Protein AF-A0A7S3AE04-F1 (afdb_monomer_lite)

Foldseek 3Di:
DDAAEDFQFWAAQDDPPDPDQARDGDPPQLPPRHQYEWAWAQPDDDDDNPDIGWADPPVTTTYWAFDPPAFADPVCPVVLVVVVVVCVVVVNPDPDPVRHDSGGHTDNPYYDHDPDDDDDDD

Organism: NCBI:txid156174

InterPro domains:
  IPR030400 Sedolisin domain [PS51695] (1-122)
  IPR036852 Peptidase S8/S53 domain superfamily [G3DSA:3.40.50.200] (1-122)
  IPR036852 Peptidase S8/S53 domain superfamily [SSF52743] (1-121)
  IPR050819 Tripeptidyl-peptidase I and related peptidases [PTHR14218] (1-120)

Radius of gyration: 15.33 Å; chains: 1; bounding box: 35×38×44 Å

Structure (mmCIF, N/CA/C/O backbone):
data_AF-A0A7S3AE04-F1
#
_entry.id   AF-A0A7S3AE04-F1
#
loop_
_atom_site.group_PDB
_atom_site.id
_atom_site.type_symbol
_atom_site.label_atom_id
_atom_site.label_alt_id
_atom_site.label_comp_id
_atom_site.label_asym_id
_atom_site.label_entity_id
_atom_site.label_seq_id
_atom_site.pdbx_PDB_ins_code
_atom_site.Cartn_x
_atom_site.Cartn_y
_atom_site.Cartn_z
_atom_site.occupancy
_atom_site.B_iso_or_equiv
_atom_site.auth_seq_id
_atom_site.auth_comp_id
_atom_site.auth_asym_id
_atom_site.auth_atom_id
_atom_site.pdbx_PDB_model_num
ATOM 1 N N . GLY A 1 1 ? -10.895 -22.149 -1.910 1.00 89.12 1 GLY A N 1
ATOM 2 C CA . GLY A 1 1 ? -10.265 -20.822 -1.941 1.00 89.12 1 GLY A CA 1
ATOM 3 C C . GLY A 1 1 ? -9.975 -20.436 -0.518 1.00 89.12 1 GLY A C 1
ATOM 4 O O . GLY A 1 1 ? -10.921 -20.264 0.235 1.00 89.12 1 GLY A O 1
ATOM 5 N N . THR A 1 2 ? -8.703 -20.416 -0.141 1.00 95.62 2 THR A N 1
ATOM 6 C CA . THR A 1 2 ? -8.262 -20.046 1.209 1.00 95.62 2 THR A CA 1
ATOM 7 C C . THR A 1 2 ? -7.773 -18.608 1.165 1.00 95.62 2 THR A C 1
ATOM 9 O O . THR A 1 2 ? -7.012 -18.266 0.261 1.00 95.62 2 THR A O 1
ATOM 12 N N . SER A 1 3 ? -8.196 -17.785 2.120 1.00 95.62 3 SER A N 1
ATOM 13 C CA . SER A 1 3 ? -7.727 -16.404 2.245 1.00 95.62 3 SER A CA 1
ATOM 14 C C . SER A 1 3 ? -6.540 -16.334 3.200 1.00 95.62 3 SER A C 1
ATOM 16 O O . SER A 1 3 ? -6.566 -16.939 4.269 1.00 95.62 3 SER A O 1
ATOM 18 N N . LEU A 1 4 ? -5.510 -15.585 2.812 1.00 97.12 4 LEU A N 1
ATOM 19 C CA . LEU A 1 4 ? -4.302 -15.354 3.601 1.00 97.12 4 LEU A CA 1
ATOM 20 C C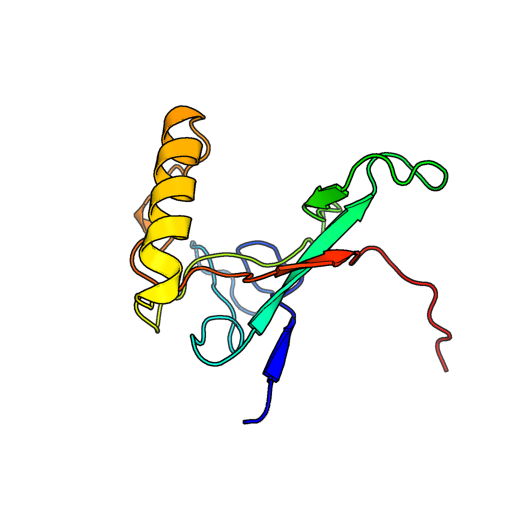 . LEU A 1 4 ? -4.180 -13.854 3.856 1.00 97.12 4 LEU A C 1
ATOM 22 O O . LEU A 1 4 ? -4.043 -13.084 2.905 1.00 97.12 4 LEU A O 1
ATOM 26 N N . LEU A 1 5 ? -4.245 -13.453 5.125 1.00 97.81 5 LEU A N 1
ATOM 27 C CA . LEU A 1 5 ? -4.086 -12.067 5.555 1.00 97.81 5 LEU A CA 1
ATOM 28 C C . LEU A 1 5 ? -2.757 -11.938 6.291 1.00 97.81 5 LEU A C 1
ATOM 30 O O . LEU A 1 5 ? -2.481 -12.726 7.193 1.00 97.81 5 LEU A O 1
ATOM 34 N N . MET A 1 6 ? -1.945 -10.960 5.900 1.00 97.44 6 MET A N 1
ATOM 35 C CA . MET A 1 6 ? -0.593 -10.774 6.424 1.00 97.44 6 MET A CA 1
ATOM 36 C C . MET A 1 6 ? -0.386 -9.312 6.830 1.00 97.44 6 MET A C 1
ATOM 38 O O . MET A 1 6 ? -0.750 -8.409 6.077 1.00 97.44 6 MET A O 1
ATOM 42 N N . ALA A 1 7 ? 0.200 -9.079 8.006 1.00 95.81 7 ALA A N 1
ATOM 43 C CA . ALA A 1 7 ? 0.520 -7.734 8.484 1.00 95.81 7 ALA A CA 1
ATOM 44 C C . ALA A 1 7 ? 1.577 -7.074 7.587 1.00 95.81 7 ALA A C 1
ATOM 46 O O . ALA A 1 7 ? 2.569 -7.713 7.240 1.00 95.81 7 ALA A O 1
ATOM 47 N N . ALA A 1 8 ? 1.361 -5.811 7.215 1.00 95.50 8 ALA A N 1
ATOM 48 C CA . ALA A 1 8 ? 2.218 -5.058 6.294 1.00 95.50 8 ALA A CA 1
ATOM 49 C C . ALA A 1 8 ? 3.579 -4.639 6.875 1.00 95.50 8 ALA A C 1
ATOM 51 O O . ALA A 1 8 ? 4.410 -4.132 6.121 1.00 95.50 8 ALA A O 1
ATOM 52 N N . GLY A 1 9 ? 3.785 -4.861 8.174 1.00 93.75 9 GLY A N 1
ATOM 53 C CA . GLY A 1 9 ? 4.962 -4.448 8.931 1.00 93.75 9 GLY A CA 1
ATOM 54 C C . GLY A 1 9 ? 4.696 -3.205 9.781 1.00 93.75 9 GLY A C 1
ATOM 55 O O . GLY A 1 9 ? 3.685 -2.525 9.597 1.00 93.75 9 GLY A O 1
ATOM 56 N N . ASP A 1 10 ? 5.635 -2.911 10.681 1.00 92.62 10 ASP A N 1
ATOM 57 C CA . ASP A 1 10 ? 5.539 -1.819 11.665 1.00 92.62 10 ASP A CA 1
ATOM 58 C C . ASP A 1 10 ? 6.664 -0.777 11.491 1.00 92.62 10 ASP A C 1
ATOM 60 O O . ASP A 1 10 ? 6.874 0.082 12.339 1.00 92.62 10 ASP A O 1
ATOM 64 N N . TYR A 1 11 ? 7.419 -0.824 10.389 1.00 91.38 11 TYR A N 1
ATOM 65 C CA . TYR A 1 11 ? 8.577 0.056 10.148 1.00 91.38 11 TYR A CA 1
ATOM 66 C C . TYR A 1 11 ? 8.373 0.991 8.950 1.00 91.38 11 TYR A C 1
ATOM 68 O O . TYR A 1 11 ? 9.332 1.441 8.315 1.00 91.38 11 TYR A O 1
ATOM 76 N N . GLY A 1 12 ? 7.109 1.294 8.634 1.00 90.94 12 GLY A N 1
ATOM 77 C CA . GLY A 1 12 ? 6.734 2.130 7.500 1.00 90.94 12 GLY A CA 1
ATOM 78 C C . GLY A 1 12 ? 7.252 1.573 6.170 1.00 90.94 12 GLY A C 1
ATOM 79 O O . GLY A 1 12 ? 6.882 0.490 5.729 1.00 90.94 12 GLY A O 1
ATOM 80 N N . ILE A 1 13 ? 8.124 2.338 5.520 1.00 89.75 13 ILE A N 1
ATOM 81 C CA . ILE A 1 13 ? 8.772 1.989 4.242 1.00 89.75 13 ILE A CA 1
ATOM 82 C C . ILE A 1 13 ? 10.083 1.199 4.415 1.00 89.75 13 ILE A C 1
ATOM 84 O O . ILE A 1 13 ? 10.750 0.898 3.424 1.00 89.75 13 ILE A O 1
ATOM 88 N N . GLY A 1 14 ? 10.505 0.943 5.655 1.00 86.50 14 GLY A N 1
ATOM 89 C CA . GLY A 1 14 ? 11.752 0.266 6.003 1.00 86.50 14 GLY A CA 1
ATOM 90 C C . GLY A 1 14 ? 11.526 -1.082 6.688 1.00 86.50 14 GLY A C 1
ATOM 91 O O . GLY A 1 14 ? 10.427 -1.623 6.693 1.00 86.50 14 GLY A O 1
ATOM 92 N N . THR A 1 15 ? 12.591 -1.615 7.284 1.00 79.56 15 THR A N 1
ATOM 93 C CA . THR A 1 15 ? 12.564 -2.850 8.081 1.00 79.56 15 THR A CA 1
ATOM 94 C C . THR A 1 15 ? 13.653 -2.806 9.157 1.00 79.56 15 THR A C 1
ATOM 96 O O . THR A 1 15 ? 14.597 -2.020 9.060 1.00 79.56 15 THR A O 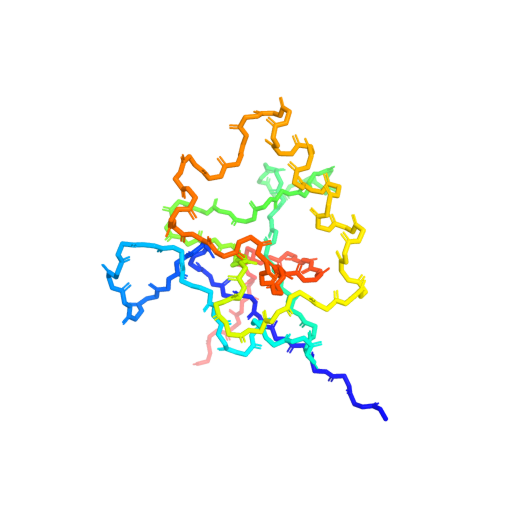1
ATOM 99 N N . LEU A 1 16 ? 13.560 -3.673 10.167 1.00 74.06 16 LEU A N 1
ATOM 100 C CA . LEU A 1 16 ? 14.556 -3.790 11.242 1.00 74.06 16 LEU A CA 1
ATOM 101 C C . LEU A 1 16 ? 15.877 -4.431 10.811 1.00 74.06 16 LEU A C 1
ATOM 103 O O . LEU A 1 16 ? 16.901 -4.257 11.469 1.00 74.06 16 LEU A O 1
ATOM 107 N N . PHE A 1 17 ? 15.852 -5.233 9.749 1.00 71.38 17 PHE A N 1
ATOM 108 C CA . PHE A 1 17 ? 16.910 -6.208 9.472 1.00 71.38 17 PHE A CA 1
ATOM 109 C C . PHE A 1 17 ? 17.955 -5.733 8.459 1.00 71.38 17 PHE A C 1
ATOM 111 O O . PHE A 1 17 ? 18.881 -6.477 8.138 1.00 71.38 17 PHE A O 1
ATOM 118 N N . SER A 1 18 ? 17.831 -4.512 7.934 1.00 73.19 18 SER A N 1
ATOM 119 C CA . SER A 1 18 ? 18.770 -3.983 6.946 1.00 73.19 18 SER A CA 1
ATOM 120 C C . SER A 1 18 ? 18.860 -2.459 6.999 1.00 73.19 18 SER A C 1
ATOM 122 O O . SER A 1 18 ? 17.859 -1.748 6.986 1.00 73.19 18 SER A O 1
ATOM 124 N N . GLN A 1 19 ? 20.095 -1.952 7.000 1.00 67.44 19 GLN A N 1
ATOM 125 C CA . GLN A 1 19 ? 20.413 -0.518 6.966 1.00 67.44 19 GLN A CA 1
ATOM 126 C C . GLN A 1 19 ? 20.681 -0.011 5.538 1.00 67.44 19 GLN A C 1
ATOM 128 O O . GLN A 1 19 ? 21.409 0.959 5.339 1.00 67.44 19 GLN A O 1
ATOM 133 N N . SER A 1 20 ? 20.144 -0.691 4.519 1.00 71.19 20 SER A N 1
ATOM 134 C CA . SER A 1 20 ? 20.314 -0.258 3.132 1.00 71.19 20 SER A CA 1
ATOM 135 C C . SER A 1 20 ? 19.644 1.096 2.872 1.00 71.19 20 SER A C 1
ATOM 137 O O . SER A 1 20 ? 18.562 1.387 3.388 1.00 71.19 20 SER A O 1
ATOM 139 N N . SER A 1 21 ? 20.282 1.918 2.039 1.00 70.19 21 SER A N 1
ATOM 140 C CA . SER A 1 21 ? 19.716 3.167 1.536 1.00 70.19 21 SER A CA 1
ATOM 141 C C . SER A 1 21 ? 18.628 2.857 0.498 1.00 70.19 21 SER A C 1
ATOM 143 O O . SER A 1 21 ? 18.936 2.626 -0.670 1.00 70.19 21 SER A O 1
ATOM 145 N N . GLY A 1 22 ? 17.364 2.805 0.915 1.00 83.44 22 GLY A N 1
ATOM 146 C CA . GLY A 1 22 ? 16.234 2.497 0.033 1.00 83.44 22 GLY A CA 1
ATOM 147 C C . GLY A 1 22 ? 14.988 2.097 0.811 1.00 83.44 22 GLY A C 1
ATOM 148 O O . GLY A 1 22 ? 15.067 1.805 2.003 1.00 83.44 22 GLY A O 1
ATOM 149 N N . TYR A 1 23 ? 13.838 2.085 0.139 1.00 90.75 23 TYR A N 1
ATOM 150 C CA . TYR A 1 23 ? 12.621 1.496 0.689 1.00 90.75 23 TYR A CA 1
ATOM 151 C C . TYR A 1 23 ? 12.779 -0.021 0.666 1.00 90.75 23 TYR A C 1
ATOM 153 O O . TYR A 1 23 ? 13.271 -0.600 -0.307 1.00 90.75 23 TYR A O 1
ATOM 161 N N . GLN A 1 24 ? 12.380 -0.665 1.754 1.00 91.81 24 GLN A N 1
ATOM 162 C CA . GLN A 1 24 ? 12.630 -2.078 2.000 1.00 91.81 24 GLN A CA 1
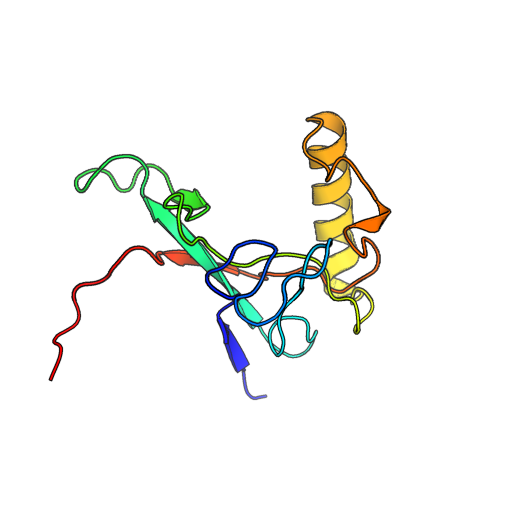ATOM 163 C C . GLN A 1 24 ? 11.293 -2.806 2.115 1.00 91.81 24 GLN A C 1
ATOM 165 O O . GLN A 1 24 ? 10.806 -3.024 3.221 1.00 91.81 24 GLN A O 1
ATOM 170 N N . PRO A 1 25 ? 10.666 -3.151 0.975 1.00 91.38 25 PRO A N 1
ATOM 171 C CA . PRO A 1 25 ? 9.380 -3.822 0.983 1.00 91.38 25 PRO A CA 1
ATOM 172 C C . PRO A 1 25 ? 9.482 -5.204 1.641 1.00 91.38 25 PRO A C 1
ATOM 174 O O . PRO A 1 25 ? 10.383 -5.984 1.326 1.00 91.38 25 PRO A O 1
ATOM 177 N N . GLU A 1 26 ? 8.530 -5.532 2.511 1.00 91.12 26 GLU A N 1
ATOM 178 C CA . GLU A 1 26 ? 8.549 -6.765 3.297 1.00 91.12 26 GLU A CA 1
ATOM 179 C C . GLU A 1 26 ? 7.895 -7.954 2.576 1.00 91.12 26 GLU A C 1
ATOM 181 O O . GLU A 1 26 ? 7.025 -7.834 1.705 1.00 91.12 26 GLU A O 1
ATOM 186 N N . PHE A 1 27 ? 8.328 -9.155 2.959 1.00 91.56 27 PHE A N 1
ATOM 187 C CA . PHE A 1 27 ? 7.731 -10.423 2.555 1.00 91.56 27 PHE A CA 1
ATOM 188 C C . PHE A 1 27 ? 7.150 -11.104 3.803 1.00 91.56 27 PHE A C 1
ATOM 190 O O . PHE A 1 27 ? 7.828 -11.119 4.828 1.00 91.56 27 PHE A O 1
ATOM 197 N N . PRO A 1 28 ? 5.943 -11.702 3.743 1.00 94.62 28 PRO A N 1
ATOM 198 C CA . PRO A 1 28 ? 5.185 -12.080 2.542 1.00 94.62 28 PRO A CA 1
ATOM 199 C C . PRO A 1 28 ? 4.260 -11.026 1.926 1.00 94.62 28 PRO A C 1
ATOM 201 O O . PRO A 1 28 ? 3.692 -11.297 0.872 1.00 94.62 28 PRO A O 1
ATOM 204 N N . VAL A 1 29 ? 4.120 -9.831 2.501 1.00 93.69 29 VAL A N 1
ATOM 205 C CA . VAL A 1 29 ? 3.128 -8.833 2.045 1.00 93.69 29 VAL A CA 1
ATOM 206 C C . VAL A 1 29 ? 3.355 -8.261 0.650 1.00 93.69 29 VAL A C 1
ATOM 208 O O . VAL A 1 29 ? 2.390 -7.946 -0.042 1.00 93.69 29 VAL A O 1
ATOM 211 N N . GLY A 1 30 ? 4.598 -8.233 0.167 1.00 94.69 30 GLY A N 1
ATOM 212 C CA . GLY A 1 30 ? 4.895 -7.896 -1.225 1.00 94.69 30 GLY A CA 1
ATOM 213 C C . GLY A 1 30 ? 4.376 -8.916 -2.252 1.00 94.69 30 GLY A C 1
ATOM 214 O O . GLY A 1 30 ? 4.419 -8.635 -3.448 1.00 94.69 30 GLY A O 1
ATOM 215 N N . SER A 1 31 ? 3.907 -10.093 -1.821 1.00 96.94 31 SER A N 1
ATOM 216 C CA . SER A 1 31 ? 3.288 -11.106 -2.683 1.00 96.94 31 SER A CA 1
ATOM 217 C C . SER A 1 31 ? 1.916 -10.641 -3.198 1.00 96.94 31 SER A C 1
ATOM 219 O O . SER A 1 31 ? 1.132 -10.084 -2.425 1.00 96.94 31 SER A O 1
ATOM 221 N N . PRO A 1 32 ? 1.568 -10.900 -4.472 1.00 97.50 32 PRO A N 1
ATOM 222 C CA . PRO A 1 32 ? 0.233 -10.613 -5.001 1.00 97.50 32 PRO A CA 1
ATOM 223 C C . PRO A 1 32 ? -0.831 -11.639 -4.560 1.00 97.50 32 PRO A C 1
ATOM 225 O O . PRO A 1 32 ? -2.000 -11.489 -4.888 1.00 97.50 32 PRO A O 1
ATOM 228 N N . TRP A 1 33 ? -0.453 -12.703 -3.842 1.00 97.19 33 TRP A N 1
ATOM 229 C CA . TRP A 1 33 ? -1.378 -13.778 -3.436 1.00 97.19 33 TRP A CA 1
ATOM 230 C C . TRP A 1 33 ? -1.847 -13.697 -1.981 1.00 97.19 33 TRP A C 1
ATOM 232 O O . TRP A 1 33 ? -2.514 -14.612 -1.500 1.00 97.19 33 TRP A O 1
ATOM 242 N N . VAL A 1 34 ? -1.489 -12.631 -1.270 1.00 97.81 34 VAL A N 1
ATOM 243 C CA . VAL A 1 34 ? -1.950 -12.368 0.098 1.00 97.81 34 VAL A CA 1
ATOM 244 C C . VAL A 1 34 ? -2.687 -11.042 0.139 1.00 97.81 34 VAL A C 1
ATOM 246 O O . VAL A 1 34 ? -2.395 -10.146 -0.652 1.00 97.81 34 VAL A O 1
ATOM 249 N N . THR A 1 35 ? -3.594 -10.906 1.098 1.00 97.94 35 THR A N 1
ATOM 250 C CA . THR A 1 35 ? -4.164 -9.617 1.479 1.00 97.94 35 THR A CA 1
ATOM 251 C C . THR A 1 35 ? -3.260 -8.989 2.535 1.00 97.94 35 THR A C 1
ATOM 253 O O . THR A 1 35 ? -3.192 -9.462 3.670 1.00 97.94 35 THR A O 1
ATOM 256 N N . ALA A 1 36 ? -2.528 -7.950 2.151 1.00 98.00 36 ALA A N 1
ATOM 257 C CA . ALA A 1 36 ? -1.665 -7.191 3.044 1.00 98.00 36 ALA A CA 1
ATOM 258 C C . ALA A 1 36 ? -2.498 -6.190 3.858 1.00 98.00 36 ALA A C 1
ATOM 260 O O . ALA A 1 36 ? -3.248 -5.401 3.279 1.00 98.00 36 ALA A O 1
ATOM 261 N N . VAL A 1 37 ? -2.355 -6.217 5.183 1.00 97.88 37 VAL A N 1
ATOM 262 C CA . VAL A 1 37 ? -3.116 -5.380 6.122 1.00 97.88 37 VAL A CA 1
ATOM 263 C C . VAL A 1 37 ? -2.181 -4.369 6.780 1.00 97.88 37 VAL A C 1
ATOM 265 O O . VAL A 1 37 ? -1.274 -4.754 7.516 1.00 97.88 37 VAL A O 1
ATOM 268 N N . GLY A 1 38 ? -2.380 -3.086 6.482 1.00 96.50 38 GLY A N 1
ATOM 269 C CA . GLY A 1 38 ? -1.651 -1.969 7.084 1.00 96.50 38 GLY A CA 1
ATOM 270 C C . GLY A 1 38 ? -2.272 -1.471 8.386 1.00 96.50 38 GLY A C 1
ATOM 271 O O . GLY A 1 38 ? -3.346 -1.919 8.790 1.00 96.50 38 GLY A O 1
ATOM 272 N N . GLY A 1 39 ? -1.591 -0.515 9.016 1.00 93.94 39 GLY A N 1
ATOM 273 C CA . GLY A 1 39 ? -1.986 0.056 10.299 1.00 93.94 39 GLY A CA 1
ATOM 274 C C . GLY A 1 39 ? -2.508 1.488 10.201 1.00 93.94 39 GLY A C 1
ATOM 275 O O . GLY A 1 39 ? -1.895 2.342 9.557 1.00 93.94 39 GLY A O 1
ATOM 276 N N . THR A 1 40 ? -3.602 1.764 10.898 1.00 92.25 40 THR A N 1
ATOM 277 C CA . THR A 1 40 ? -4.154 3.106 11.117 1.00 92.25 40 THR A CA 1
ATOM 278 C C . THR A 1 40 ? -4.188 3.461 12.602 1.00 92.25 40 THR A C 1
ATOM 280 O O . THR A 1 40 ? -4.011 2.609 13.480 1.00 92.25 40 THR A O 1
ATOM 283 N N . MET A 1 41 ? -4.394 4.742 12.892 1.00 88.12 41 MET A N 1
ATOM 284 C CA . MET A 1 41 ? -4.661 5.268 14.224 1.00 88.12 41 MET A CA 1
ATOM 285 C C . MET A 1 41 ? -5.846 6.232 14.201 1.00 88.12 41 MET A C 1
ATOM 287 O O . MET A 1 41 ? -6.184 6.791 13.160 1.00 88.12 41 MET A O 1
ATOM 291 N N . LEU A 1 42 ? -6.493 6.414 15.352 1.00 85.25 42 LEU A N 1
ATOM 292 C CA . LEU A 1 42 ? -7.570 7.391 15.502 1.00 85.25 42 LEU A CA 1
ATOM 293 C C . LEU A 1 42 ? -6.986 8.751 15.893 1.00 85.25 42 LEU A C 1
ATOM 295 O O . LEU A 1 42 ? -6.276 8.849 16.899 1.00 85.25 42 LEU A O 1
ATOM 299 N N . GLY A 1 43 ? -7.316 9.781 15.114 1.00 68.38 43 GLY A N 1
ATOM 300 C CA . GLY A 1 43 ? -6.868 11.152 15.348 1.00 68.38 43 GLY A CA 1
ATOM 301 C C . GLY A 1 43 ? -7.443 11.725 16.648 1.00 68.38 43 GLY A C 1
ATOM 302 O O . GLY A 1 43 ? -8.654 11.745 16.850 1.00 68.38 43 GLY A O 1
ATOM 303 N N . ASP A 1 44 ? -6.549 12.187 17.522 1.00 55.09 44 ASP A N 1
ATOM 304 C CA . ASP A 1 44 ? -6.776 12.776 18.852 1.00 55.09 44 ASP A CA 1
ATOM 305 C C . ASP A 1 44 ? -7.482 11.881 19.906 1.00 55.09 44 ASP A C 1
ATOM 307 O O . ASP A 1 44 ? -8.694 11.876 20.120 1.00 55.09 44 ASP A O 1
ATOM 311 N N . LYS A 1 45 ? -6.645 11.119 20.622 1.00 54.16 45 LYS A N 1
ATOM 312 C CA . LYS A 1 45 ? -6.784 10.690 22.029 1.00 54.16 45 LYS A CA 1
ATOM 313 C C . LYS A 1 45 ? -8.216 10.400 22.529 1.00 54.16 45 LYS A C 1
ATOM 315 O O . LYS A 1 45 ? -8.815 11.166 23.276 1.00 54.16 45 LYS A O 1
ATOM 320 N N . LYS A 1 46 ? -8.637 9.148 22.327 1.00 51.00 46 LYS A N 1
ATOM 321 C CA . LYS A 1 46 ? -9.536 8.379 23.219 1.00 51.00 46 LYS A CA 1
ATOM 322 C C . LYS A 1 46 ? -11.033 8.733 23.264 1.00 51.00 46 LYS A C 1
ATOM 324 O O . LYS A 1 46 ? -11.734 8.056 24.013 1.00 51.00 46 LYS A O 1
ATOM 329 N N . THR A 1 47 ? -11.562 9.702 22.513 1.00 51.19 47 THR A N 1
ATOM 330 C CA . THR A 1 47 ? -12.993 10.075 22.672 1.00 51.19 47 THR A CA 1
ATOM 331 C C . THR A 1 47 ? -13.795 10.284 21.389 1.00 51.19 47 THR A C 1
ATOM 333 O O . THR A 1 47 ? -15.013 10.432 21.473 1.00 51.19 47 THR A O 1
ATOM 336 N N . SER A 1 48 ? -13.174 10.247 20.208 1.00 50.59 48 SER A N 1
ATOM 337 C CA . SER A 1 48 ? -13.853 10.599 18.961 1.00 50.59 48 SER A CA 1
ATOM 338 C C . SER A 1 48 ? -13.435 9.683 17.807 1.00 50.59 48 SER A C 1
ATOM 340 O O . SER A 1 48 ? -12.332 9.789 17.288 1.00 50.59 48 SER A O 1
ATOM 342 N N . LEU A 1 49 ? -14.332 8.786 17.381 1.00 62.88 49 LEU A N 1
ATOM 343 C CA . LEU A 1 49 ? -14.174 7.908 16.203 1.00 62.88 49 LEU A CA 1
ATOM 344 C C . LEU A 1 49 ? -14.248 8.681 14.864 1.00 62.88 49 LEU A C 1
ATOM 346 O O . LEU A 1 49 ? -14.618 8.110 13.843 1.00 62.88 49 LEU A O 1
ATOM 350 N N . LEU A 1 50 ? -13.999 9.994 14.862 1.00 67.19 50 LEU A N 1
ATOM 351 C CA . LEU A 1 50 ? -14.325 10.855 13.722 1.00 67.19 50 LEU A CA 1
ATOM 352 C C . LEU A 1 50 ? -13.284 10.806 12.599 1.00 67.19 50 LEU A C 1
ATOM 354 O O . LEU A 1 50 ? -13.641 11.102 11.461 1.00 67.19 50 LEU A O 1
ATOM 358 N N . PHE A 1 51 ? -12.033 10.432 12.892 1.00 77.69 51 PHE A N 1
ATOM 359 C CA . PHE A 1 51 ? -10.955 10.423 11.902 1.00 77.69 51 PHE A CA 1
ATOM 360 C C . PHE A 1 51 ? -10.023 9.226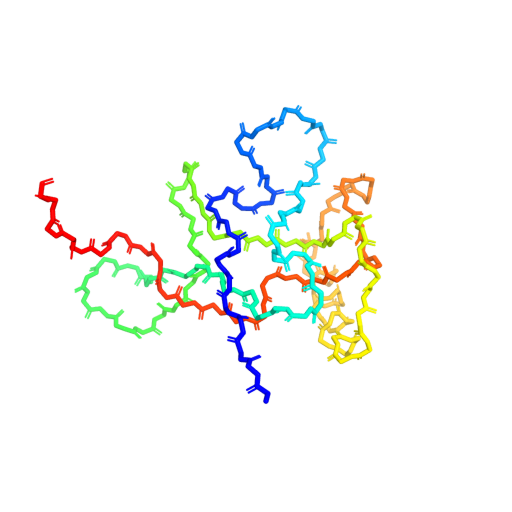 12.087 1.00 77.69 51 PHE A C 1
ATOM 362 O O . PHE A 1 51 ? -9.586 8.928 13.198 1.00 77.69 51 PHE A O 1
ATOM 369 N N . GLU A 1 52 ? -9.704 8.577 10.972 1.00 87.00 52 GLU A N 1
ATOM 370 C CA . GLU A 1 52 ? -8.718 7.508 10.867 1.00 87.00 52 GLU A CA 1
ATOM 371 C C . GLU A 1 52 ? -7.566 8.005 9.989 1.00 87.00 52 GLU A C 1
ATOM 373 O O . GLU A 1 52 ? -7.782 8.507 8.885 1.00 87.00 52 GLU A O 1
ATOM 378 N N . GLU A 1 53 ? -6.344 7.905 10.498 1.00 89.56 53 GLU A N 1
ATOM 379 C CA . GLU A 1 53 ? -5.127 8.345 9.819 1.00 89.56 53 GLU A CA 1
ATOM 380 C C . GLU A 1 53 ? -4.080 7.228 9.793 1.00 89.56 53 GLU A C 1
ATOM 382 O O . GLU A 1 53 ? -4.202 6.222 10.494 1.00 89.56 53 GLU A O 1
ATOM 387 N N . ALA A 1 54 ? -3.048 7.376 8.960 1.00 91.00 54 ALA A N 1
ATOM 388 C CA . ALA A 1 54 ? -1.962 6.401 8.903 1.00 91.00 54 ALA A CA 1
ATOM 389 C C . ALA A 1 54 ? -1.288 6.286 10.277 1.00 91.00 54 ALA A C 1
ATOM 391 O O . ALA A 1 54 ? -0.917 7.299 10.873 1.00 91.00 54 ALA A O 1
ATOM 392 N N . TRP A 1 55 ? -1.113 5.060 10.778 1.00 91.19 55 TRP A N 1
ATOM 393 C CA . TRP A 1 55 ? -0.421 4.870 12.047 1.00 91.19 55 TRP A CA 1
ATOM 394 C C . TRP A 1 55 ? 1.053 5.237 11.899 1.00 91.19 55 TRP A C 1
ATOM 396 O O . TRP A 1 55 ? 1.780 4.629 11.112 1.00 91.19 55 TRP A O 1
ATOM 406 N N . ASN A 1 56 ? 1.484 6.226 12.675 1.00 88.81 56 ASN A N 1
ATOM 407 C CA . ASN A 1 56 ? 2.872 6.637 12.793 1.00 88.81 56 ASN A CA 1
ATOM 408 C C . ASN A 1 56 ? 3.078 7.258 14.180 1.00 88.81 56 ASN A C 1
ATOM 410 O O . ASN A 1 56 ? 2.541 8.328 14.463 1.00 88.81 56 ASN A O 1
ATOM 414 N N . ASP A 1 57 ? 3.835 6.589 15.049 1.00 85.12 57 ASP A N 1
ATOM 415 C CA . ASP A 1 57 ? 4.122 7.066 16.408 1.00 85.12 57 ASP A CA 1
ATOM 416 C C . ASP A 1 57 ? 5.509 7.724 16.552 1.00 85.12 57 ASP A C 1
ATOM 418 O O . ASP A 1 57 ? 5.953 8.028 17.661 1.00 85.12 57 ASP A O 1
ATOM 422 N N . ASN A 1 58 ? 6.153 8.026 15.420 1.00 82.12 58 ASN A N 1
ATOM 423 C CA . ASN A 1 58 ? 7.522 8.530 15.262 1.00 82.12 58 ASN A CA 1
ATOM 424 C C . ASN A 1 58 ? 8.644 7.509 15.516 1.00 82.12 58 ASN A C 1
ATOM 426 O O . ASN A 1 58 ? 9.788 7.804 15.169 1.00 82.12 58 ASN A O 1
ATOM 430 N N . ALA A 1 59 ? 8.358 6.338 16.090 1.00 82.62 59 ALA A N 1
ATOM 431 C CA . ALA A 1 59 ? 9.333 5.257 16.257 1.00 82.62 59 ALA A CA 1
ATOM 432 C C . ALA A 1 59 ? 9.049 4.090 15.301 1.00 82.62 59 ALA A C 1
ATOM 434 O O . ALA A 1 59 ? 9.970 3.531 14.705 1.00 82.62 59 ALA A O 1
ATOM 435 N N . ILE A 1 60 ? 7.772 3.755 15.155 1.00 86.94 60 ILE A N 1
ATOM 436 C CA . ILE A 1 60 ? 7.208 2.701 14.323 1.00 86.94 60 ILE A CA 1
ATOM 437 C C . ILE A 1 60 ? 5.917 3.210 13.660 1.00 86.94 60 ILE A C 1
ATOM 439 O O . ILE A 1 60 ? 5.357 4.254 14.006 1.00 86.94 60 ILE A O 1
ATOM 443 N N . GLY A 1 61 ? 5.456 2.504 12.638 1.00 89.75 61 GLY A N 1
ATOM 444 C CA . GLY A 1 61 ? 4.264 2.886 11.897 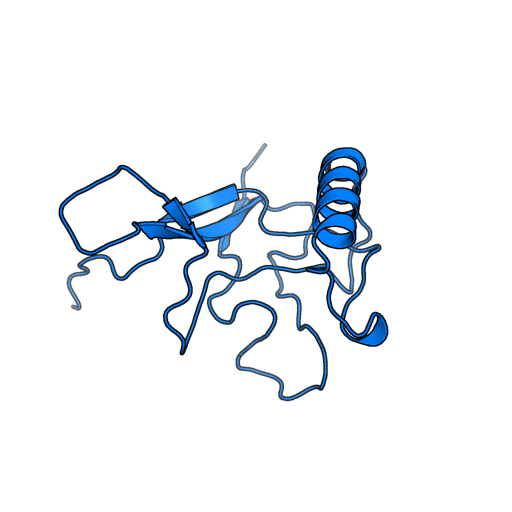1.00 89.75 61 GLY A CA 1
ATOM 445 C C . GLY A 1 61 ? 3.863 1.850 10.864 1.00 89.75 61 GLY A C 1
ATOM 446 O O . GLY A 1 61 ? 4.665 1.009 10.458 1.00 89.75 61 GLY A O 1
ATOM 447 N N . GLY A 1 62 ? 2.613 1.939 10.416 1.00 92.19 62 GLY A N 1
ATOM 448 C CA . GLY A 1 62 ? 2.031 0.981 9.485 1.00 92.19 62 GLY A CA 1
ATOM 449 C C . GLY A 1 62 ? 2.874 0.828 8.219 1.00 92.19 62 GLY A C 1
ATOM 450 O O . GLY A 1 62 ? 3.216 1.808 7.556 1.00 92.19 62 GLY A O 1
ATOM 451 N N . GLY A 1 63 ? 3.207 -0.416 7.893 1.00 93.62 63 GLY A N 1
ATOM 452 C CA . GLY A 1 63 ? 4.050 -0.753 6.761 1.00 93.62 63 GLY A CA 1
ATOM 453 C C . GLY A 1 63 ? 3.364 -0.534 5.415 1.00 93.62 63 GLY A C 1
ATOM 454 O O . GLY A 1 63 ? 2.147 -0.685 5.275 1.00 93.62 63 GLY A O 1
ATOM 455 N N . GLY A 1 64 ? 4.156 -0.203 4.399 1.00 94.75 64 GLY A N 1
ATOM 456 C CA . GLY A 1 64 ? 3.665 0.001 3.041 1.00 94.75 64 GLY A CA 1
ATOM 457 C C . GLY A 1 64 ? 4.786 0.240 2.040 1.00 94.75 64 GLY A C 1
ATOM 458 O O . GLY A 1 64 ? 5.901 0.615 2.399 1.00 94.75 64 GLY A O 1
ATOM 459 N N . GLY A 1 65 ? 4.497 0.025 0.760 1.00 95.25 65 GLY A N 1
ATOM 460 C CA . GLY A 1 65 ? 5.473 0.255 -0.296 1.00 95.25 65 GLY A CA 1
ATOM 461 C C . GLY A 1 65 ? 5.203 -0.539 -1.562 1.00 95.25 65 GLY A C 1
ATOM 462 O O . GLY A 1 65 ? 4.081 -0.960 -1.839 1.00 95.25 65 GLY A O 1
ATOM 463 N N . PHE A 1 66 ? 6.263 -0.730 -2.344 1.00 96.75 66 PHE A N 1
ATOM 464 C CA . PHE A 1 66 ? 6.217 -1.418 -3.628 1.00 96.75 66 PHE A CA 1
ATOM 465 C C . PHE A 1 66 ? 7.243 -2.544 -3.665 1.00 96.75 66 PHE A C 1
ATOM 467 O O . PHE A 1 66 ? 8.411 -2.331 -3.355 1.00 96.75 66 PHE A O 1
ATOM 474 N N . SER A 1 67 ? 6.817 -3.741 -4.065 1.00 96.19 67 SER A N 1
ATOM 475 C CA . SER A 1 67 ? 7.677 -4.923 -4.122 1.00 96.19 67 SER A CA 1
ATOM 476 C C . SER A 1 67 ? 8.838 -4.764 -5.111 1.00 96.19 67 SER A C 1
ATOM 478 O O . SER A 1 67 ? 8.650 -4.388 -6.267 1.00 96.19 67 SER A O 1
ATOM 480 N N . ASN A 1 68 ? 10.037 -5.176 -4.699 1.00 94.62 68 ASN A N 1
ATOM 481 C CA . ASN A 1 68 ? 11.194 -5.313 -5.593 1.00 94.62 68 ASN A CA 1
ATOM 482 C C . ASN A 1 68 ? 11.230 -6.670 -6.325 1.00 94.62 68 ASN A C 1
ATOM 484 O O . ASN A 1 68 ? 12.095 -6.888 -7.168 1.00 94.62 68 ASN A O 1
ATOM 488 N N . ARG A 1 69 ? 10.315 -7.597 -6.001 1.00 95.56 69 ARG A N 1
ATOM 489 C CA . ARG A 1 69 ? 10.311 -8.976 -6.525 1.00 95.56 69 ARG A CA 1
ATOM 490 C C . ARG A 1 69 ? 9.134 -9.269 -7.446 1.00 95.56 69 ARG A C 1
ATOM 492 O O . ARG A 1 69 ? 9.297 -9.977 -8.435 1.00 95.56 69 ARG A O 1
ATOM 499 N N . PHE A 1 70 ? 7.950 -8.784 -7.092 1.00 98.00 70 PHE A N 1
ATOM 500 C CA . PHE A 1 70 ? 6.722 -9.076 -7.820 1.00 98.00 70 PHE A CA 1
ATOM 501 C C . PHE A 1 70 ? 6.279 -7.840 -8.592 1.00 98.00 70 PHE A C 1
ATOM 503 O O . PHE A 1 70 ? 6.131 -6.764 -8.010 1.00 98.00 70 PHE A O 1
ATOM 510 N N . ALA A 1 71 ? 6.059 -8.005 -9.896 1.00 98.19 71 ALA A N 1
ATOM 511 C CA . ALA A 1 71 ? 5.463 -6.971 -10.730 1.00 98.19 71 ALA A CA 1
ATOM 512 C C . ALA A 1 71 ? 4.056 -6.621 -10.231 1.00 98.19 71 ALA A C 1
ATOM 514 O O . ALA A 1 71 ? 3.387 -7.447 -9.599 1.00 98.19 71 ALA A O 1
ATOM 515 N N . ARG 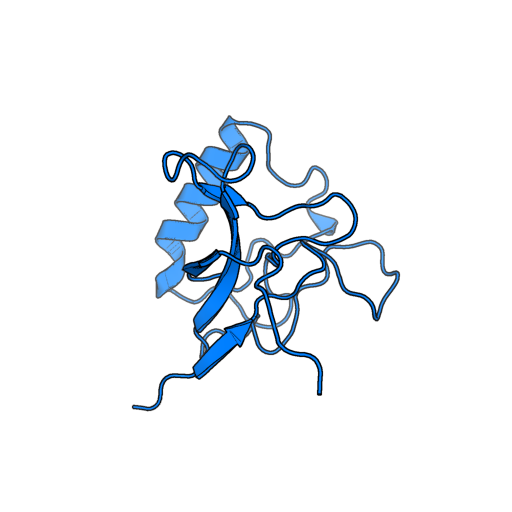A 1 72 ? 3.605 -5.401 -10.531 1.00 98.31 72 ARG A N 1
ATOM 516 C CA . ARG A 1 72 ? 2.244 -4.987 -10.211 1.00 98.31 72 ARG A CA 1
ATOM 517 C C . ARG A 1 72 ? 1.234 -5.922 -10.888 1.00 98.31 72 ARG A C 1
ATOM 519 O O . ARG A 1 72 ? 1.294 -6.104 -12.104 1.00 98.31 72 ARG A O 1
ATOM 526 N N . PRO A 1 73 ? 0.314 -6.523 -10.125 1.00 98.06 73 PRO A N 1
ATOM 527 C CA . PRO A 1 73 ? -0.751 -7.321 -10.703 1.00 98.06 73 PRO A CA 1
ATOM 528 C C . PRO A 1 73 ? -1.821 -6.415 -11.323 1.00 98.06 73 PRO A C 1
ATOM 530 O O . PRO A 1 73 ? -2.109 -5.335 -10.805 1.00 98.06 73 PRO A O 1
ATOM 533 N N . SER A 1 74 ? -2.463 -6.880 -12.396 1.00 98.44 74 SER A N 1
ATOM 534 C CA . SER A 1 74 ? -3.410 -6.068 -13.178 1.00 98.44 74 SER A CA 1
ATOM 535 C C . SER A 1 74 ? -4.598 -5.542 -12.368 1.00 98.44 74 SER A C 1
ATOM 537 O O . SER A 1 74 ? -5.112 -4.460 -12.642 1.00 98.44 74 SER A O 1
ATOM 539 N N . TYR A 1 75 ? -5.009 -6.262 -11.321 1.00 97.88 75 TYR A N 1
ATOM 540 C CA . TYR A 1 75 ? -6.090 -5.830 -10.434 1.00 97.88 75 TYR A CA 1
ATOM 541 C C . TYR A 1 75 ? -5.748 -4.565 -9.621 1.00 97.88 75 TYR A C 1
ATOM 543 O O . TYR A 1 75 ? -6.655 -3.920 -9.102 1.00 97.88 75 TYR A O 1
ATOM 551 N N . GLN A 1 76 ? -4.466 -4.192 -9.509 1.00 98.25 76 GLN A N 1
ATOM 552 C CA . GLN A 1 76 ? -4.006 -2.973 -8.834 1.00 98.25 76 GLN A CA 1
ATOM 553 C C . GLN A 1 76 ? -3.701 -1.816 -9.793 1.00 98.25 76 GLN A C 1
ATOM 555 O O . GLN A 1 76 ? -3.475 -0.703 -9.319 1.00 98.25 76 GLN A O 1
ATOM 560 N N . ASP A 1 77 ? -3.692 -2.029 -11.114 1.00 98.12 77 ASP A N 1
ATOM 561 C CA . ASP A 1 77 ? -3.210 -1.022 -12.072 1.00 98.12 77 ASP A CA 1
ATOM 562 C C . ASP A 1 77 ? -3.949 0.312 -11.950 1.00 98.12 77 ASP A C 1
ATOM 564 O O . ASP A 1 77 ? -3.320 1.367 -11.869 1.00 98.12 77 ASP A O 1
ATOM 568 N N . HIS A 1 78 ? -5.280 0.266 -11.875 1.00 98.38 78 HIS A N 1
ATOM 569 C CA . HIS A 1 78 ? -6.096 1.472 -11.767 1.00 98.38 78 HIS A CA 1
ATOM 570 C C . HIS A 1 78 ? -5.845 2.228 -10.454 1.00 98.38 78 HIS A C 1
ATOM 572 O O . HIS A 1 78 ? -5.598 3.434 -10.474 1.00 98.38 78 HIS A O 1
ATOM 578 N N . ALA A 1 79 ? -5.847 1.518 -9.322 1.00 98.25 79 ALA A N 1
ATOM 579 C CA . ALA A 1 79 ? -5.642 2.114 -8.003 1.00 98.25 79 ALA A CA 1
ATOM 580 C C . ALA A 1 79 ? -4.243 2.739 -7.868 1.00 98.25 79 ALA A C 1
ATOM 582 O O . ALA A 1 79 ? -4.107 3.864 -7.387 1.00 98.25 79 ALA A O 1
ATOM 583 N N . VAL A 1 80 ? -3.207 2.049 -8.353 1.00 98.25 80 VAL A N 1
ATOM 584 C CA . VAL A 1 80 ? -1.824 2.545 -8.309 1.00 98.25 80 VAL A CA 1
ATOM 585 C C . VAL A 1 80 ? -1.633 3.748 -9.229 1.00 98.25 80 VAL A C 1
ATOM 587 O O . VAL A 1 80 ? -0.981 4.712 -8.833 1.00 98.25 80 VAL A O 1
ATOM 590 N N . ALA A 1 81 ? -2.223 3.737 -10.428 1.00 98.12 81 ALA A N 1
ATOM 591 C CA . ALA A 1 81 ? -2.170 4.885 -11.331 1.00 98.12 81 ALA A CA 1
ATOM 592 C C . ALA A 1 81 ? -2.848 6.125 -10.722 1.00 98.12 81 ALA A C 1
ATOM 594 O O . ALA A 1 81 ? -2.300 7.226 -10.793 1.00 98.12 81 ALA A O 1
ATOM 595 N N . MET A 1 82 ? -4.007 5.951 -10.078 1.00 98.19 82 MET A N 1
ATOM 596 C CA . MET A 1 82 ? -4.684 7.033 -9.358 1.00 98.19 82 MET A CA 1
ATOM 597 C C . MET A 1 82 ? -3.833 7.580 -8.210 1.00 98.19 82 MET A C 1
ATOM 599 O O . MET A 1 82 ? -3.619 8.791 -8.141 1.00 98.19 82 MET A O 1
ATOM 603 N N . TRP A 1 83 ? -3.317 6.702 -7.343 1.00 96.94 83 TRP A N 1
ATOM 604 C CA . TRP A 1 83 ? -2.445 7.096 -6.234 1.00 96.94 83 TRP A CA 1
ATOM 605 C C . TRP A 1 83 ? -1.222 7.874 -6.726 1.00 96.94 83 TRP A C 1
ATOM 607 O O . TRP A 1 83 ? -0.887 8.910 -6.150 1.00 96.94 83 TRP A O 1
ATOM 617 N N . TYR A 1 84 ? -0.585 7.410 -7.805 1.00 96.62 84 TYR A N 1
ATOM 618 C CA . TYR A 1 84 ? 0.598 8.053 -8.369 1.00 96.62 84 TYR A CA 1
ATOM 619 C C . TYR A 1 84 ? 0.283 9.472 -8.845 1.00 96.62 84 TYR A C 1
ATOM 621 O O . TYR A 1 84 ? 0.999 10.405 -8.497 1.00 96.62 84 TYR A O 1
ATOM 629 N N . ASN A 1 85 ? -0.809 9.651 -9.593 1.00 97.62 85 ASN A N 1
ATOM 630 C CA . ASN A 1 85 ? -1.199 10.956 -10.127 1.00 97.62 85 ASN A CA 1
ATOM 631 C C . ASN A 1 85 ? -1.564 11.955 -9.020 1.00 97.62 85 ASN A C 1
ATOM 633 O O . ASN A 1 85 ? -1.129 13.104 -9.074 1.00 97.62 85 ASN A O 1
ATOM 637 N N . ILE A 1 86 ? -2.319 11.517 -8.006 1.00 97.75 86 ILE A N 1
ATOM 638 C CA . ILE A 1 86 ? -2.669 12.353 -6.846 1.00 97.75 86 ILE A CA 1
ATOM 639 C C . ILE A 1 86 ? -1.399 12.732 -6.077 1.00 97.75 86 ILE A C 1
ATOM 641 O O . ILE A 1 86 ? -1.140 13.910 -5.847 1.00 97.75 86 ILE A O 1
ATOM 645 N N . SER A 1 87 ? -0.559 11.747 -5.752 1.00 95.81 87 SER A N 1
ATOM 646 C CA . SER A 1 87 ? 0.682 11.976 -5.004 1.00 95.81 87 SER A CA 1
ATOM 647 C C . SER A 1 87 ? 1.659 12.871 -5.768 1.00 95.81 87 SER A C 1
ATOM 649 O O . SER A 1 87 ? 2.348 13.684 -5.157 1.00 95.81 87 SER A O 1
ATOM 651 N N . ALA A 1 88 ? 1.714 12.758 -7.099 1.00 95.56 88 ALA A N 1
ATOM 652 C CA . ALA A 1 88 ? 2.517 13.631 -7.950 1.00 95.56 88 ALA A CA 1
ATOM 653 C C . ALA A 1 88 ? 2.010 15.078 -7.909 1.00 95.56 88 ALA A C 1
ATOM 655 O O . ALA A 1 88 ? 2.807 15.995 -7.724 1.00 95.56 88 ALA A O 1
ATOM 656 N N . ALA A 1 89 ? 0.694 15.278 -8.043 1.00 97.44 89 ALA A N 1
ATOM 657 C CA . ALA A 1 89 ? 0.074 16.601 -8.002 1.00 97.44 89 ALA A CA 1
ATOM 658 C C . ALA A 1 89 ? 0.257 17.295 -6.641 1.00 97.44 89 ALA A C 1
ATOM 660 O O . ALA A 1 89 ? 0.413 18.511 -6.584 1.00 97.44 89 ALA A O 1
ATOM 661 N N . GLU A 1 90 ? 0.288 16.521 -5.555 1.00 97.12 90 GLU A N 1
ATOM 662 C CA . GLU A 1 90 ? 0.522 17.017 -4.196 1.00 97.12 90 GLU A CA 1
ATOM 663 C C . GLU A 1 90 ? 2.012 17.136 -3.825 1.00 97.12 90 GLU A C 1
ATOM 665 O O . GLU A 1 90 ? 2.331 17.567 -2.718 1.00 97.12 90 GLU A O 1
ATOM 670 N N . GLY A 1 91 ? 2.937 16.735 -4.707 1.00 95.50 91 GLY A N 1
ATOM 671 C CA . GLY A 1 91 ? 4.375 16.731 -4.411 1.00 95.50 91 GLY A CA 1
ATOM 672 C C . GLY A 1 91 ? 4.786 15.736 -3.315 1.00 95.50 91 GLY A C 1
ATOM 673 O O . GLY A 1 91 ? 5.802 15.935 -2.656 1.00 95.50 91 GLY A O 1
ATOM 674 N N . LYS A 1 92 ? 3.998 14.674 -3.107 1.00 93.94 92 LYS A N 1
ATOM 675 C CA . LYS A 1 92 ? 4.188 13.648 -2.064 1.00 93.94 92 LYS A CA 1
ATOM 676 C C . LYS A 1 92 ? 4.851 12.363 -2.561 1.00 93.94 92 LYS A C 1
ATOM 678 O O . LYS A 1 92 ? 5.015 11.422 -1.787 1.00 93.94 92 LYS A O 1
ATOM 683 N N . LEU A 1 93 ? 5.216 12.285 -3.842 1.00 92.44 93 LEU A N 1
ATOM 684 C CA . LEU A 1 93 ? 6.010 11.158 -4.330 1.00 92.44 93 LEU A CA 1
ATOM 685 C C . LEU A 1 93 ? 7.387 11.125 -3.646 1.00 92.44 93 LEU A C 1
ATOM 687 O O . LEU A 1 93 ? 7.940 12.182 -3.333 1.00 92.44 93 LEU A O 1
ATOM 691 N N . PRO A 1 94 ? 7.986 9.934 -3.461 1.00 88.06 94 PRO A N 1
ATOM 692 C CA . PRO A 1 94 ? 9.354 9.832 -2.973 1.00 88.06 94 PRO A CA 1
ATOM 693 C C . PRO A 1 94 ? 10.303 10.655 -3.850 1.00 88.06 94 PRO A C 1
ATOM 695 O O . PRO A 1 94 ? 10.379 10.440 -5.060 1.00 88.06 94 PRO A O 1
ATOM 698 N N . ALA A 1 95 ? 11.048 11.580 -3.236 1.00 83.44 95 ALA A N 1
ATOM 699 C CA . ALA A 1 95 ? 11.881 12.551 -3.952 1.00 83.44 95 ALA A CA 1
ATOM 700 C C . ALA A 1 95 ? 12.961 11.908 -4.842 1.00 83.44 95 ALA A C 1
ATOM 702 O O . ALA A 1 95 ? 13.393 12.501 -5.827 1.00 83.44 95 ALA A O 1
ATOM 703 N N . ASN A 1 96 ? 13.397 10.692 -4.504 1.00 88.12 96 ASN A N 1
ATOM 704 C CA . ASN A 1 96 ? 14.370 9.935 -5.277 1.00 88.12 96 ASN A CA 1
ATOM 705 C C . ASN A 1 96 ? 13.744 8.626 -5.775 1.00 88.12 96 ASN A C 1
ATOM 707 O O . ASN A 1 96 ? 13.475 7.711 -4.994 1.00 88.12 96 ASN A O 1
ATOM 711 N N . ALA A 1 97 ? 13.550 8.535 -7.093 1.00 87.75 97 ALA A N 1
ATOM 712 C CA . ALA A 1 97 ? 12.985 7.363 -7.755 1.00 87.75 97 ALA A CA 1
ATOM 713 C C . ALA A 1 97 ? 13.827 6.090 -7.560 1.00 87.75 97 ALA A C 1
ATOM 715 O O . ALA A 1 97 ? 13.276 4.998 -7.577 1.00 87.75 97 ALA A O 1
ATOM 716 N N . SER A 1 98 ? 15.133 6.210 -7.303 1.00 89.06 98 SER A N 1
ATOM 717 C CA . SER A 1 98 ? 16.008 5.058 -7.045 1.00 89.06 98 SER A CA 1
ATOM 718 C C . SER A 1 98 ? 15.755 4.388 -5.692 1.00 89.06 98 SER A C 1
ATOM 720 O O . SER A 1 98 ? 16.287 3.310 -5.447 1.00 89.06 98 SER A O 1
ATOM 722 N N . LEU A 1 99 ? 14.974 5.009 -4.798 1.00 89.06 99 LEU A N 1
ATOM 723 C CA . LEU A 1 99 ? 14.665 4.430 -3.489 1.00 89.06 99 LEU A CA 1
ATOM 724 C C . LEU A 1 99 ? 13.574 3.357 -3.550 1.00 89.06 99 LEU A C 1
ATOM 726 O O . LEU A 1 99 ? 13.434 2.615 -2.584 1.00 89.06 99 LEU A O 1
ATOM 730 N N . TRP A 1 100 ? 12.786 3.273 -4.625 1.00 92.19 100 TRP A N 1
ATOM 731 C CA . TRP A 1 100 ? 11.594 2.424 -4.665 1.00 92.19 100 TRP A CA 1
ATOM 732 C C . TRP A 1 100 ? 11.274 1.923 -6.075 1.00 92.19 100 TRP A C 1
ATOM 734 O O . TRP A 1 100 ? 11.613 2.552 -7.072 1.00 92.19 100 TRP A O 1
ATOM 744 N N . ASN A 1 101 ? 10.580 0.788 -6.167 1.00 94.62 101 ASN A N 1
ATOM 745 C CA . ASN A 1 101 ? 10.172 0.212 -7.445 1.00 94.62 101 ASN A CA 1
ATOM 746 C C . ASN A 1 101 ? 8.713 0.551 -7.785 1.00 94.62 101 ASN A C 1
ATOM 748 O O . ASN A 1 101 ? 7.807 -0.220 -7.481 1.00 94.62 101 ASN A O 1
ATOM 752 N N . SER A 1 102 ? 8.468 1.651 -8.496 1.00 94.50 102 SER A N 1
ATOM 753 C CA . SER A 1 102 ? 7.109 2.082 -8.882 1.00 94.50 102 SER A CA 1
ATOM 754 C C . SER A 1 102 ? 6.340 1.104 -9.790 1.00 94.50 102 SER A C 1
ATOM 756 O O . SER A 1 102 ? 5.132 1.253 -9.998 1.00 94.50 102 SER A O 1
ATOM 758 N N . THR A 1 103 ? 7.012 0.085 -10.334 1.00 96.25 103 THR A N 1
ATOM 759 C CA . THR A 1 103 ? 6.407 -0.951 -11.191 1.00 96.25 103 THR A CA 1
ATOM 760 C C . THR A 1 103 ? 6.000 -2.216 -10.427 1.00 96.25 103 THR A C 1
ATOM 762 O O . THR A 1 103 ? 5.359 -3.103 -10.994 1.00 96.25 103 THR A O 1
ATOM 765 N N . GLY A 1 104 ? 6.363 -2.312 -9.146 1.00 97.56 104 GLY A N 1
ATOM 766 C CA . GLY A 1 104 ? 6.091 -3.472 -8.301 1.00 97.56 104 GLY A CA 1
ATOM 767 C C . GLY A 1 104 ? 4.661 -3.539 -7.762 1.00 97.56 104 GLY A C 1
ATOM 768 O O . GLY A 1 104 ? 3.904 -2.570 -7.821 1.00 97.56 104 GLY A O 1
ATOM 769 N N . ARG A 1 105 ? 4.301 -4.691 -7.180 1.00 98.25 105 ARG A N 1
ATOM 770 C CA . ARG A 1 105 ? 3.085 -4.865 -6.365 1.00 98.25 105 ARG A CA 1
ATOM 771 C C . ARG A 1 105 ? 3.086 -3.842 -5.230 1.00 98.25 105 ARG A C 1
ATOM 773 O O . ARG A 1 105 ? 3.993 -3.872 -4.398 1.00 98.25 105 ARG A O 1
ATOM 780 N N . ALA A 1 106 ? 2.076 -2.978 -5.195 1.00 97.94 106 ALA A N 1
ATOM 781 C CA . ALA A 1 106 ? 1.910 -1.960 -4.160 1.00 97.94 106 ALA A CA 1
ATOM 782 C C . ALA A 1 106 ? 1.117 -2.539 -2.988 1.00 97.94 106 ALA A C 1
ATOM 784 O O . ALA A 1 106 ? 0.160 -3.270 -3.224 1.00 97.94 106 ALA A O 1
ATOM 785 N N . TYR A 1 107 ? 1.496 -2.257 -1.746 1.00 97.62 107 TYR A N 1
ATOM 786 C CA . TYR A 1 107 ? 0.803 -2.715 -0.536 1.00 97.62 107 TYR A CA 1
ATOM 787 C C . TYR A 1 107 ? 0.828 -1.611 0.539 1.00 97.62 107 TYR A C 1
ATOM 789 O O . TYR A 1 107 ? 1.699 -0.738 0.467 1.00 97.62 107 TYR A O 1
ATOM 797 N N . PRO A 1 108 ? -0.076 -1.622 1.537 1.00 97.88 108 PRO A N 1
ATOM 798 C CA . PRO A 1 108 ? -1.086 -2.646 1.850 1.00 97.88 108 PRO A CA 1
ATOM 799 C C . PRO A 1 108 ? -2.304 -2.649 0.904 1.00 97.88 108 PRO A C 1
ATOM 801 O O . PRO A 1 108 ? -2.474 -1.730 0.108 1.00 97.88 108 PRO A O 1
ATOM 804 N N . ASP A 1 109 ? -3.140 -3.694 0.970 1.00 98.06 109 ASP A N 1
ATOM 805 C CA . ASP A 1 109 ? -4.417 -3.766 0.230 1.00 98.06 109 ASP A CA 1
ATOM 806 C C . ASP A 1 109 ? -5.574 -3.140 1.016 1.00 98.06 109 ASP A C 1
ATOM 808 O O . ASP A 1 109 ? -6.479 -2.542 0.441 1.00 98.06 109 ASP A O 1
ATOM 812 N N . VAL A 1 110 ? -5.544 -3.299 2.339 1.00 97.62 110 VAL A N 1
ATOM 813 C CA . VAL A 1 110 ? -6.495 -2.728 3.300 1.00 97.62 110 VAL A CA 1
ATOM 814 C C . VAL A 1 110 ? -5.728 -2.280 4.540 1.00 97.62 110 VAL A C 1
ATOM 816 O O . VAL A 1 110 ? -4.591 -2.698 4.746 1.00 97.62 110 VAL A O 1
ATOM 819 N N . ALA A 1 111 ? -6.331 -1.458 5.389 1.00 95.81 111 ALA A N 1
ATOM 820 C CA . ALA A 1 111 ? -5.734 -1.071 6.661 1.00 95.81 111 ALA A CA 1
ATOM 821 C C . ALA A 1 111 ? -6.767 -1.153 7.787 1.00 95.81 111 ALA A C 1
ATOM 823 O O . ALA A 1 111 ? -7.971 -1.094 7.533 1.00 95.81 111 ALA A O 1
ATOM 824 N N . ALA A 1 112 ? -6.283 -1.346 9.008 1.00 93.44 112 ALA A N 1
ATOM 825 C CA . ALA A 1 112 ? -7.094 -1.388 10.214 1.00 93.44 112 ALA A CA 1
ATOM 826 C C . ALA A 1 112 ? -6.327 -0.765 11.383 1.00 93.44 112 ALA A C 1
ATOM 828 O O . ALA A 1 112 ? -5.105 -0.612 11.326 1.00 93.44 112 ALA A O 1
ATOM 829 N N . LEU A 1 113 ? -7.049 -0.441 12.455 1.00 91.06 113 LEU A N 1
ATOM 830 C CA . LEU A 1 113 ? -6.472 0.159 13.651 1.00 91.06 113 LEU A CA 1
ATOM 831 C C . LEU A 1 113 ? -5.337 -0.727 14.203 1.00 91.06 113 LEU A C 1
ATOM 833 O O . LEU A 1 113 ? -5.513 -1.928 14.399 1.00 91.06 113 LEU A O 1
ATOM 837 N N . ALA A 1 114 ? -4.166 -0.123 14.417 1.00 88.25 114 ALA A N 1
ATOM 838 C CA . ALA A 1 114 ? -2.929 -0.800 14.830 1.00 88.25 114 ALA A CA 1
ATOM 839 C C . ALA A 1 114 ? -2.271 -0.167 16.067 1.00 88.25 114 ALA A C 1
ATOM 841 O O . ALA A 1 114 ? -1.247 -0.642 16.552 1.00 88.25 114 ALA A O 1
ATOM 842 N N . THR A 1 115 ? -2.869 0.892 16.620 1.00 77.31 115 THR A N 1
ATOM 843 C CA . THR A 1 115 ? -2.424 1.470 17.895 1.00 77.31 115 THR A CA 1
ATOM 844 C C . THR A 1 115 ? -2.508 0.445 19.027 1.00 77.31 115 THR A C 1
ATOM 846 O O . THR A 1 115 ? -3.398 -0.406 18.972 1.00 77.31 115 THR A O 1
ATOM 849 N N . PRO A 1 116 ? -1.679 0.554 20.086 1.00 68.00 116 PRO A N 1
ATOM 850 C CA . PRO A 1 116 ? -1.617 -0.437 21.155 1.00 68.00 116 PRO A CA 1
ATOM 851 C C . PRO A 1 116 ? -2.998 -0.802 21.706 1.00 68.00 116 PRO A C 1
ATOM 853 O O . PRO A 1 116 ? -3.646 -0.016 22.402 1.00 68.00 116 PRO A O 1
ATOM 856 N N . TYR A 1 117 ? -3.437 -2.019 21.402 1.00 66.38 117 TYR A N 1
ATOM 857 C CA . TYR A 1 117 ? -4.584 -2.626 22.054 1.00 66.38 117 TYR A CA 1
ATOM 858 C C . TYR A 1 117 ? -4.160 -3.129 23.427 1.00 66.38 117 TYR A C 1
ATOM 860 O O . TYR A 1 117 ? -3.035 -3.589 23.618 1.00 66.38 117 TYR A O 1
ATOM 868 N N . GLN A 1 118 ? -5.071 -3.066 24.396 1.00 67.19 118 GLN A N 1
ATOM 869 C CA . GLN A 1 118 ? -4.835 -3.729 25.669 1.00 67.19 118 GLN A CA 1
ATOM 870 C C . GLN A 1 118 ? -4.782 -5.238 25.441 1.00 67.19 118 GLN A C 1
ATOM 872 O O . GLN A 1 118 ? -5.788 -5.871 25.127 1.00 67.19 118 GLN A O 1
ATOM 877 N N . THR A 1 119 ? -3.598 -5.805 25.620 1.00 70.00 119 THR A N 1
ATOM 878 C CA . THR A 1 119 ? -3.375 -7.246 25.675 1.00 70.00 119 THR A CA 1
ATOM 879 C C . THR A 1 119 ? -3.062 -7.637 27.113 1.00 70.00 119 THR A C 1
ATOM 881 O O . THR A 1 119 ? -2.391 -6.897 27.832 1.00 70.00 119 THR A O 1
ATOM 884 N N . ILE A 1 120 ? -3.519 -8.809 27.549 1.00 72.38 120 ILE A N 1
ATOM 885 C CA . ILE A 1 120 ? -3.024 -9.403 28.792 1.00 72.38 120 ILE A CA 1
ATOM 886 C C . ILE A 1 120 ? -1.696 -10.074 28.450 1.00 72.38 120 ILE A C 1
ATOM 888 O O . ILE A 1 120 ? -1.674 -11.032 27.679 1.00 72.38 120 ILE A O 1
ATOM 892 N N . CYS A 1 121 ? -0.599 -9.563 29.001 1.00 60.16 121 CYS A N 1
ATOM 893 C CA . CYS A 1 121 ? 0.672 -10.275 28.973 1.00 60.16 121 CYS A CA 1
ATOM 894 C C . CYS A 1 121 ? 0.605 -11.391 30.023 1.00 60.16 121 CYS A C 1
ATOM 896 O O . CYS A 1 121 ? 0.453 -11.097 31.209 1.00 60.16 121 CYS A O 1
ATOM 898 N N . SER A 1 122 ? 0.655 -12.648 29.580 1.00 48.97 122 SER A N 1
ATOM 899 C CA . SER A 1 122 ? 0.861 -13.816 30.447 1.00 48.97 122 SER A CA 1
ATOM 900 C C . SER A 1 122 ? 2.337 -14.014 30.752 1.00 48.97 122 SER A C 1
ATOM 902 O O . SER A 1 122 ? 3.114 -13.924 29.772 1.00 48.97 122 SER A O 1
#

pLDDT: mean 88.28, std 12.51, range [48.97, 98.44]

Sequence (122 aa):
GTSLLMAAGDYGIGTLFSQSSGYQPEFPVGSPWVTAVGGTMLGDKKTSLLFEEAWNDNAIGGGGGFSNRFARPSYQDHAVAMWYNISAAEGKLPANASLWNSTGRAYPDVAALATPYQTICS

Secondary structure (DSSP, 8-state):
----EEE--SBTT--TT---SS----TTTTSTTSEEEEEEEESSTTS-TT-EEE-B-SS-B---EEEEEEEPPGGGHHHHHHHHHHHHHTT-S-S-GGGS-TTEEEE-SEEEE-S-------